Protein AF-A8XT97-F1 (afdb_monomer_lite)

Secondary structure (DSSP, 8-state):
-HHHHHHHHHHHHHHHHHHHH-HHHHHHHHHHHHHHHHHHHHHHHHHHHHHHHTS-EEEEEETTTTEEEEEE---HHHHHHHHHHHHHHHHHHHHHHHHHHHHHHHHHHHHHHHHHHHHHHHHHHHHHHHHHHHHHHHHHHHTT-

Radius of gyration: 32.97 Å; chains: 1; bounding box: 85×20×98 Å

pLDDT: mean 74.76, std 12.68, range [39.91, 92.0]

Structure (mmCIF, N/CA/C/O backbone):
data_AF-A8XT97-F1
#
_entry.id   AF-A8XT97-F1
#
loop_
_atom_site.group_PDB
_atom_site.id
_atom_site.type_symbol
_atom_site.label_atom_id
_atom_site.label_alt_id
_atom_site.label_comp_id
_atom_site.label_asym_id
_atom_site.label_entity_id
_atom_site.label_seq_id
_atom_site.pdbx_PDB_ins_code
_atom_site.Cartn_x
_atom_site.Cartn_y
_atom_site.Cartn_z
_atom_site.occupancy
_atom_site.B_iso_or_equiv
_atom_site.auth_seq_id
_atom_site.auth_comp_id
_atom_site.auth_asym_id
_atom_site.auth_atom_id
_atom_site.pdbx_PDB_model_num
ATOM 1 N N . MET A 1 1 ? 2.313 7.071 -12.407 1.00 74.31 1 MET A N 1
ATOM 2 C CA . MET A 1 1 ? 0.997 7.481 -11.859 1.00 74.31 1 MET A CA 1
ATOM 3 C C . MET A 1 1 ? 0.273 6.348 -11.140 1.00 74.31 1 MET A C 1
ATOM 5 O O . MET A 1 1 ? -0.048 6.524 -9.973 1.00 74.31 1 MET A O 1
ATOM 9 N N . ALA A 1 2 ? 0.087 5.182 -11.770 1.00 82.00 2 ALA A N 1
ATOM 10 C CA . ALA A 1 2 ? -0.661 4.063 -11.184 1.00 82.00 2 ALA A CA 1
ATOM 11 C C . ALA A 1 2 ? -0.181 3.629 -9.778 1.00 82.00 2 ALA A C 1
ATOM 13 O O . ALA A 1 2 ? -1.000 3.540 -8.871 1.00 82.00 2 ALA A O 1
ATOM 14 N N . PHE A 1 3 ? 1.129 3.446 -9.552 1.00 83.75 3 PHE A N 1
ATOM 15 C CA . PHE A 1 3 ? 1.664 3.034 -8.239 1.00 83.75 3 PHE A CA 1
ATOM 16 C C . PHE A 1 3 ? 1.212 3.933 -7.078 1.00 83.75 3 PHE A C 1
ATOM 18 O O . PHE A 1 3 ? 0.675 3.451 -6.083 1.00 83.75 3 PHE A O 1
ATOM 25 N N . MET A 1 4 ? 1.380 5.249 -7.233 1.00 87.75 4 MET A N 1
ATOM 26 C CA . MET A 1 4 ? 0.974 6.222 -6.219 1.00 87.75 4 MET A CA 1
ATOM 27 C C . MET A 1 4 ? -0.542 6.235 -6.035 1.00 87.75 4 MET A C 1
ATOM 29 O O . MET A 1 4 ? -1.018 6.287 -4.909 1.00 87.75 4 MET A O 1
ATOM 33 N N . GLN A 1 5 ? -1.306 6.146 -7.124 1.00 87.25 5 GLN A N 1
ATOM 34 C CA . GLN A 1 5 ? -2.764 6.188 -7.068 1.00 87.25 5 GLN A CA 1
ATOM 35 C C . GLN A 1 5 ? -3.343 4.982 -6.315 1.00 87.25 5 GLN A C 1
ATOM 37 O O . GLN A 1 5 ? -4.024 5.163 -5.309 1.00 87.25 5 GLN A O 1
ATOM 42 N N . TYR A 1 6 ? -3.020 3.757 -6.738 1.00 88.44 6 TYR A N 1
ATOM 43 C CA . TYR A 1 6 ? -3.523 2.540 -6.087 1.00 88.44 6 TYR A CA 1
ATOM 44 C C . TYR A 1 6 ? -2.986 2.377 -4.657 1.00 88.44 6 TYR A C 1
ATOM 46 O O . TYR A 1 6 ? -3.721 1.966 -3.752 1.00 88.44 6 TYR A O 1
ATOM 54 N N . GLY A 1 7 ? -1.727 2.761 -4.422 1.00 87.44 7 GLY A N 1
ATOM 55 C CA . GLY A 1 7 ? -1.123 2.746 -3.092 1.00 87.44 7 GLY A CA 1
ATOM 56 C C . GLY A 1 7 ? -1.812 3.704 -2.119 1.00 87.44 7 GLY A C 1
ATOM 57 O O . GLY A 1 7 ? -2.237 3.288 -1.040 1.00 87.44 7 GLY A O 1
ATOM 58 N N . MET A 1 8 ? -1.990 4.969 -2.509 1.00 88.88 8 MET A N 1
ATOM 59 C CA . MET A 1 8 ? -2.614 5.983 -1.651 1.00 88.88 8 MET A CA 1
ATOM 60 C C . MET A 1 8 ? -4.072 5.655 -1.344 1.00 88.88 8 MET A C 1
ATOM 62 O O . MET A 1 8 ? -4.488 5.756 -0.190 1.00 88.88 8 MET A O 1
ATOM 66 N N . THR A 1 9 ? -4.844 5.206 -2.338 1.00 89.12 9 THR A N 1
ATOM 67 C CA . THR A 1 9 ? -6.233 4.782 -2.113 1.00 89.12 9 THR A CA 1
ATOM 68 C C . THR A 1 9 ? -6.308 3.659 -1.079 1.00 89.12 9 THR A C 1
ATOM 70 O O . THR A 1 9 ? -7.127 3.724 -0.162 1.00 89.12 9 THR A O 1
ATOM 73 N N . THR A 1 10 ? -5.406 2.677 -1.150 1.00 88.38 10 THR A N 1
ATOM 74 C CA . THR A 1 10 ? -5.359 1.569 -0.185 1.00 88.38 10 THR A CA 1
ATOM 75 C C . THR A 1 10 ? -5.050 2.065 1.226 1.00 88.38 10 THR A C 1
ATOM 77 O O . THR A 1 10 ? -5.787 1.740 2.160 1.00 88.38 10 THR A O 1
ATOM 80 N N . ILE A 1 11 ? -4.033 2.919 1.379 1.00 89.19 11 ILE A N 1
ATOM 81 C CA . ILE A 1 11 ? -3.666 3.535 2.665 1.00 89.19 11 ILE A CA 1
ATOM 82 C C . ILE A 1 11 ? -4.852 4.291 3.273 1.00 89.19 11 ILE A C 1
ATOM 84 O O . ILE A 1 11 ? -5.162 4.102 4.447 1.00 89.19 11 ILE A O 1
ATOM 88 N N . ILE A 1 12 ? -5.556 5.104 2.480 1.00 88.94 12 ILE A N 1
ATOM 89 C CA . ILE A 1 12 ? -6.717 5.875 2.950 1.00 88.94 12 ILE A CA 1
ATOM 90 C C . ILE A 1 12 ? -7.833 4.939 3.432 1.00 88.94 12 ILE A C 1
ATOM 92 O O . ILE A 1 12 ? -8.405 5.159 4.503 1.00 88.94 12 ILE A O 1
ATOM 96 N N . THR A 1 13 ? -8.128 3.872 2.681 1.00 88.12 13 THR A N 1
ATOM 97 C CA . THR A 1 13 ? -9.161 2.899 3.081 1.00 88.12 13 THR A CA 1
ATOM 98 C C . THR A 1 13 ? -8.790 2.138 4.355 1.00 88.12 13 THR A C 1
ATOM 100 O O . THR A 1 13 ? -9.645 1.938 5.218 1.00 88.12 13 THR A O 1
ATOM 103 N N . LEU A 1 14 ? -7.511 1.796 4.534 1.00 85.94 14 LEU A N 1
ATOM 104 C CA . LEU A 1 14 ? -7.005 1.147 5.746 1.00 85.94 14 LEU A CA 1
ATOM 105 C C . LEU A 1 14 ? -7.015 2.079 6.958 1.00 85.94 14 LEU A C 1
ATOM 107 O O . LEU A 1 14 ? -7.409 1.655 8.046 1.00 85.94 14 LEU A O 1
ATOM 111 N N . ASN A 1 15 ? -6.637 3.344 6.780 1.00 87.12 15 ASN A N 1
ATOM 112 C CA . ASN A 1 15 ? -6.711 4.351 7.835 1.00 87.12 15 ASN A CA 1
ATOM 113 C C . ASN A 1 15 ? -8.156 4.497 8.337 1.00 87.12 15 ASN A C 1
ATOM 115 O O . ASN A 1 15 ? -8.424 4.404 9.532 1.00 87.12 15 ASN A O 1
ATOM 119 N N . ARG A 1 16 ? -9.125 4.606 7.419 1.00 81.62 16 ARG A N 1
ATOM 120 C CA . ARG A 1 16 ? -10.546 4.693 7.785 1.00 81.62 16 ARG A CA 1
ATOM 121 C C . ARG A 1 16 ? -11.036 3.455 8.542 1.00 81.62 16 ARG A C 1
ATOM 123 O O . ARG A 1 16 ? -11.763 3.604 9.521 1.00 81.62 16 ARG A O 1
ATOM 130 N N . LEU A 1 17 ? -10.643 2.253 8.116 1.00 82.44 17 LEU A N 1
ATOM 131 C CA . LEU A 1 17 ? -11.020 1.011 8.797 1.00 82.44 17 LEU A CA 1
ATOM 132 C C . LEU A 1 17 ? -10.449 0.938 10.216 1.00 82.44 17 LEU A C 1
ATOM 134 O O . LEU A 1 17 ? -11.162 0.637 11.166 1.00 82.44 17 LEU A O 1
ATOM 138 N N . THR A 1 18 ? -9.148 1.163 10.357 1.00 80.31 18 THR A N 1
ATOM 139 C CA . THR A 1 18 ? -8.431 0.969 11.627 1.00 80.31 18 THR A CA 1
ATOM 140 C C . THR A 1 18 ? -8.882 1.967 12.692 1.00 80.31 18 THR A C 1
ATOM 142 O O . THR A 1 18 ? -9.105 1.574 13.837 1.00 80.31 18 THR A O 1
ATOM 145 N N . VAL A 1 19 ? -9.133 3.220 12.301 1.00 78.56 19 VAL A N 1
ATOM 146 C CA . VAL A 1 19 ? -9.747 4.243 13.164 1.00 78.56 19 VAL A CA 1
ATOM 147 C C . VAL A 1 19 ? -11.163 3.839 13.586 1.00 78.56 19 VAL A C 1
ATOM 149 O O . VAL A 1 19 ? -11.540 4.035 14.740 1.00 78.56 19 VAL A O 1
ATOM 152 N N . LEU A 1 20 ? -11.944 3.238 12.681 1.00 76.25 20 LEU A N 1
ATOM 153 C CA . LEU A 1 20 ? -13.292 2.759 12.989 1.00 76.25 20 LEU A CA 1
ATOM 154 C C . LEU A 1 20 ? -13.282 1.566 13.961 1.00 76.25 20 LEU A C 1
ATOM 156 O O . LEU A 1 20 ? -14.160 1.482 14.819 1.00 76.25 20 LEU A O 1
ATOM 160 N N . LEU A 1 21 ? -12.306 0.660 13.837 1.00 72.88 21 LEU A N 1
ATOM 161 C CA . LEU A 1 21 ? -12.175 -0.515 14.701 1.00 72.88 21 LEU A CA 1
ATOM 162 C C . LEU A 1 21 ? -11.717 -0.143 16.114 1.00 72.88 21 LEU A C 1
ATOM 164 O O . LEU A 1 21 ? -12.372 -0.535 17.074 1.00 72.88 21 LEU A O 1
ATOM 168 N N . ASN A 1 22 ? -10.614 0.602 16.247 1.00 72.19 22 ASN A N 1
ATOM 169 C CA . ASN A 1 22 ? -10.019 0.951 17.543 1.00 72.19 22 ASN A CA 1
ATOM 170 C C . ASN A 1 22 ? -9.350 2.333 17.505 1.00 72.19 22 ASN A C 1
ATOM 172 O O . ASN A 1 22 ? -8.126 2.457 17.416 1.00 72.19 22 ASN A O 1
ATOM 176 N N . PHE A 1 23 ? -10.175 3.373 17.632 1.00 70.44 23 PHE A N 1
ATOM 177 C CA . PHE A 1 23 ? -9.768 4.781 17.620 1.00 70.44 23 PHE A CA 1
ATOM 178 C C . PHE A 1 23 ? -8.569 5.079 18.542 1.00 70.44 23 PHE A C 1
ATOM 180 O O . PHE A 1 23 ? -7.558 5.612 18.093 1.00 70.44 23 PHE A O 1
ATOM 187 N N . THR A 1 24 ? -8.635 4.643 19.804 1.00 70.56 24 THR A N 1
ATOM 188 C CA . THR A 1 24 ? -7.673 5.005 20.861 1.00 70.56 24 THR A CA 1
ATOM 189 C C . THR A 1 24 ? -6.244 4.516 20.608 1.00 70.56 24 THR A C 1
ATOM 191 O O . THR A 1 24 ? -5.292 5.132 21.079 1.00 70.56 24 THR A O 1
ATOM 194 N N . PHE A 1 25 ? -6.071 3.409 19.880 1.00 71.12 25 PHE A N 1
ATOM 195 C CA . PHE A 1 25 ? -4.752 2.818 19.639 1.00 71.12 25 PHE A CA 1
ATOM 196 C C . PHE A 1 25 ? -4.189 3.185 18.264 1.00 71.12 25 PHE A C 1
ATOM 198 O O . PHE A 1 25 ? -2.997 3.456 18.129 1.00 71.12 25 PHE A O 1
ATOM 205 N N . PHE A 1 26 ? -5.036 3.213 17.233 1.00 77.75 26 PHE A N 1
ATOM 206 C CA . PHE A 1 26 ? -4.567 3.407 15.863 1.00 77.75 26 PHE A CA 1
ATOM 207 C C . PHE A 1 26 ? -4.265 4.870 15.521 1.00 77.75 26 PHE A C 1
ATOM 209 O O . PHE A 1 26 ? -3.372 5.117 14.713 1.00 77.75 26 PHE A O 1
ATOM 216 N N . GLU A 1 27 ? -4.924 5.843 16.149 1.00 77.75 27 GLU A N 1
ATOM 217 C CA . GLU A 1 27 ? -4.690 7.271 15.888 1.00 77.75 27 GLU A CA 1
ATOM 218 C C . GLU A 1 27 ? -3.218 7.721 16.067 1.00 77.75 27 GLU A C 1
ATOM 220 O O . GLU A 1 27 ? -2.648 8.281 15.120 1.00 77.75 27 GLU A O 1
ATOM 225 N N . PRO A 1 28 ? -2.537 7.452 17.203 1.00 80.75 28 PRO A N 1
ATOM 226 C CA . PRO A 1 28 ? -1.137 7.851 17.370 1.00 80.75 28 PRO A CA 1
ATOM 227 C C . PRO A 1 28 ? -0.189 7.114 16.412 1.00 80.75 28 PRO A C 1
ATOM 229 O O . PRO A 1 28 ? 0.818 7.681 15.978 1.00 80.75 28 PRO A O 1
ATOM 232 N N . ILE A 1 29 ? -0.517 5.872 16.040 1.00 84.00 29 ILE A N 1
ATOM 233 C CA . ILE A 1 29 ? 0.273 5.061 15.105 1.00 84.00 29 ILE A CA 1
ATOM 234 C C . ILE A 1 29 ? 0.208 5.669 13.705 1.00 84.00 29 ILE A C 1
ATOM 236 O O . ILE A 1 29 ? 1.250 5.932 13.104 1.00 84.00 29 ILE A O 1
ATOM 240 N N . TRP A 1 30 ? -0.989 5.963 13.195 1.00 83.88 30 TRP A N 1
ATOM 241 C CA . TRP A 1 30 ? -1.131 6.578 11.876 1.00 83.88 30 TRP A CA 1
ATOM 242 C C . TRP A 1 30 ? -0.449 7.937 11.813 1.00 83.88 30 TRP A C 1
ATOM 244 O O . TRP A 1 30 ? 0.259 8.214 10.846 1.00 83.88 30 TRP A O 1
ATOM 254 N N . LYS A 1 31 ? -0.554 8.759 12.859 1.00 81.69 31 LYS A N 1
ATOM 255 C CA . LYS A 1 31 ? 0.107 10.069 12.881 1.00 81.69 31 LYS A CA 1
ATOM 256 C C . LYS A 1 31 ? 1.635 9.966 12.793 1.00 81.69 31 LYS A C 1
ATOM 258 O O . LYS A 1 31 ? 2.258 10.797 12.139 1.00 81.69 31 LYS A O 1
ATOM 263 N N . LYS A 1 32 ? 2.239 8.948 13.415 1.00 87.19 32 LYS A N 1
ATOM 264 C CA . LYS A 1 32 ? 3.699 8.762 13.432 1.00 87.19 32 LYS A CA 1
ATOM 265 C C . LYS A 1 32 ? 4.233 8.022 12.200 1.00 87.19 32 LYS A C 1
ATOM 267 O O . LYS A 1 32 ? 5.308 8.361 11.715 1.00 87.19 32 LYS A O 1
ATOM 272 N N . TYR 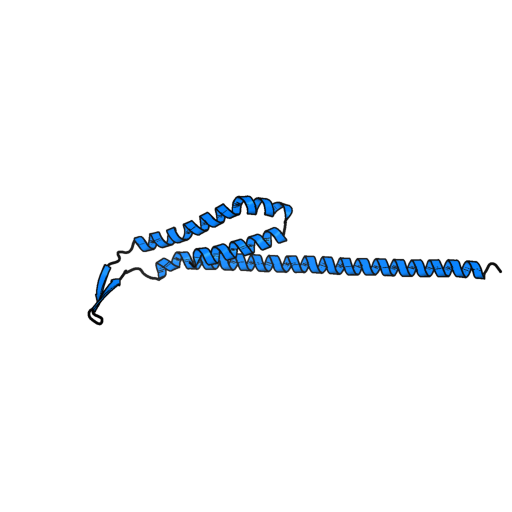A 1 33 ? 3.498 7.035 11.685 1.00 85.31 33 TYR A N 1
ATOM 273 C CA . TYR A 1 33 ? 3.991 6.120 10.646 1.00 85.31 33 TYR A CA 1
ATOM 274 C C . TYR A 1 33 ? 3.439 6.380 9.235 1.00 85.31 33 TYR A C 1
ATOM 276 O O . TYR A 1 33 ? 3.990 5.835 8.280 1.00 85.31 33 TYR A O 1
ATOM 284 N N . SER A 1 34 ? 2.420 7.235 9.054 1.00 84.69 34 SER A N 1
ATOM 285 C CA . SER A 1 34 ? 1.849 7.510 7.716 1.00 84.69 34 SER A CA 1
ATOM 286 C C . SER A 1 34 ? 2.895 7.974 6.705 1.00 84.69 34 SER A C 1
ATOM 288 O O . SER A 1 34 ? 2.884 7.539 5.556 1.00 84.69 34 SER A O 1
ATOM 290 N N . TRP A 1 35 ? 3.829 8.826 7.130 1.00 86.94 35 TRP A N 1
ATOM 291 C CA . TRP A 1 35 ? 4.877 9.346 6.251 1.00 86.94 35 TRP A CA 1
ATOM 292 C C . TRP A 1 35 ? 5.802 8.241 5.723 1.00 86.94 35 TRP A C 1
ATOM 294 O O . TRP A 1 35 ? 6.175 8.253 4.552 1.00 86.94 35 TRP A O 1
ATOM 304 N N . LEU A 1 36 ? 6.097 7.234 6.549 1.00 89.81 36 LEU A N 1
ATOM 305 C CA . LEU A 1 36 ? 6.950 6.108 6.169 1.00 89.81 36 LEU A CA 1
ATOM 306 C C . LEU A 1 36 ? 6.305 5.272 5.051 1.00 89.81 36 LEU A C 1
ATOM 308 O O . LEU A 1 36 ? 6.981 4.894 4.096 1.00 89.81 36 LEU A O 1
ATOM 312 N N . LEU A 1 37 ? 4.986 5.058 5.115 1.00 88.12 37 LEU A N 1
ATOM 313 C CA . LEU A 1 37 ? 4.240 4.369 4.055 1.00 88.12 37 LEU A CA 1
ATOM 314 C C . LEU A 1 37 ? 4.234 5.161 2.739 1.00 88.12 37 LEU A C 1
ATOM 316 O O . LEU A 1 37 ? 4.356 4.573 1.667 1.00 88.12 37 LEU A O 1
ATOM 320 N N . VAL A 1 38 ? 4.132 6.491 2.808 1.00 88.88 38 VAL A N 1
ATOM 321 C CA . VAL A 1 38 ? 4.177 7.352 1.614 1.00 88.88 38 VAL A CA 1
ATOM 322 C C . VAL A 1 38 ? 5.559 7.318 0.963 1.00 88.88 38 VAL A C 1
ATOM 324 O O . VAL A 1 38 ? 5.649 7.177 -0.254 1.00 88.88 38 VAL A O 1
ATOM 327 N N . ILE A 1 39 ? 6.637 7.382 1.749 1.00 90.94 39 ILE A N 1
ATOM 328 C CA . ILE A 1 39 ? 8.001 7.240 1.218 1.00 90.94 39 ILE A CA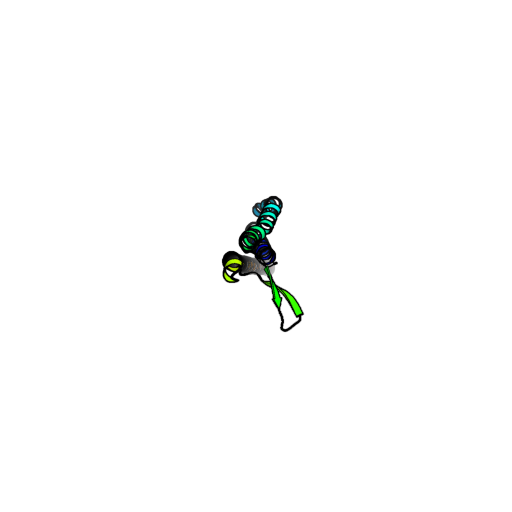 1
ATOM 329 C C . ILE A 1 39 ? 8.168 5.901 0.508 1.00 90.94 39 ILE A C 1
ATOM 331 O O . ILE A 1 39 ? 8.685 5.857 -0.606 1.00 90.94 39 ILE A O 1
ATOM 335 N N . PHE A 1 40 ? 7.700 4.815 1.123 1.00 89.12 40 PHE A N 1
ATOM 336 C CA . PHE A 1 40 ? 7.761 3.492 0.512 1.00 89.12 40 PHE A CA 1
ATOM 337 C C . PHE A 1 40 ? 7.064 3.462 -0.861 1.00 89.12 40 PHE A C 1
ATOM 339 O O . PHE A 1 40 ? 7.619 2.927 -1.822 1.00 89.12 40 PHE A O 1
ATOM 346 N N . LEU A 1 41 ? 5.899 4.108 -0.993 1.00 89.56 41 LEU A N 1
ATOM 347 C CA . LEU A 1 41 ? 5.195 4.211 -2.275 1.00 89.56 41 LEU A CA 1
ATOM 348 C C . LEU A 1 41 ? 5.961 5.012 -3.334 1.00 89.56 41 LEU A C 1
ATOM 350 O O . LEU A 1 41 ? 5.896 4.676 -4.516 1.00 89.56 41 LEU A O 1
ATOM 354 N N . ILE A 1 42 ? 6.707 6.039 -2.924 1.00 88.50 42 ILE A N 1
ATOM 355 C CA . ILE A 1 42 ? 7.544 6.842 -3.825 1.00 88.50 42 ILE A CA 1
ATOM 356 C C . ILE A 1 42 ? 8.728 6.023 -4.359 1.00 88.50 42 ILE A C 1
ATOM 358 O O . ILE A 1 42 ? 9.151 6.243 -5.491 1.00 88.50 42 ILE A O 1
ATOM 362 N N . PHE A 1 43 ? 9.234 5.046 -3.601 1.00 88.38 43 PHE A N 1
ATOM 363 C CA . PHE A 1 43 ? 10.331 4.179 -4.047 1.00 88.38 43 PHE A CA 1
ATOM 364 C C . PHE A 1 43 ? 9.908 3.102 -5.061 1.00 88.38 43 PHE A C 1
ATOM 366 O O . PHE A 1 43 ? 10.712 2.719 -5.910 1.00 88.38 43 PHE A O 1
ATOM 373 N N . LEU A 1 44 ? 8.655 2.640 -5.035 1.00 85.81 44 LEU A N 1
ATOM 374 C CA . LEU A 1 44 ? 8.134 1.624 -5.967 1.00 85.81 44 LEU A CA 1
ATOM 375 C C . LEU A 1 44 ? 8.347 1.921 -7.465 1.00 85.81 44 LEU A C 1
ATOM 377 O O . LEU A 1 44 ? 8.817 1.028 -8.172 1.00 85.81 44 LEU A O 1
ATOM 381 N N . PRO A 1 45 ? 8.050 3.124 -7.999 1.00 85.12 45 PRO A N 1
ATOM 382 C CA . PRO A 1 45 ? 8.271 3.409 -9.415 1.00 85.12 45 PRO A CA 1
ATOM 383 C C . PRO A 1 45 ? 9.744 3.300 -9.826 1.00 85.12 45 PRO A C 1
ATOM 385 O O . PRO A 1 45 ? 10.011 2.920 -10.960 1.00 85.12 45 PRO A O 1
ATOM 388 N N . PHE A 1 46 ? 10.702 3.536 -8.921 1.00 85.94 46 PHE A N 1
ATOM 389 C CA . PHE A 1 46 ? 12.126 3.385 -9.241 1.00 85.94 46 PHE A CA 1
ATOM 390 C C . PHE A 1 46 ? 12.513 1.933 -9.540 1.00 85.94 46 PHE A C 1
ATOM 392 O O . PHE A 1 46 ? 13.399 1.704 -10.360 1.00 85.94 46 PHE A O 1
ATOM 399 N N . LEU A 1 47 ? 11.843 0.948 -8.929 1.00 82.50 47 LEU A N 1
ATOM 400 C CA . LEU A 1 47 ? 12.045 -0.470 -9.257 1.00 82.50 47 LEU A CA 1
ATOM 401 C C . LEU A 1 47 ? 11.622 -0.764 -10.700 1.00 82.50 47 LEU A C 1
ATOM 403 O O . LEU A 1 47 ? 12.346 -1.442 -11.424 1.00 82.50 47 LEU A O 1
ATOM 407 N N . SER A 1 48 ? 10.494 -0.198 -11.135 1.00 81.25 48 SER A N 1
ATOM 408 C CA . SER A 1 48 ? 10.026 -0.316 -12.519 1.00 81.25 48 SER A CA 1
ATOM 409 C C . SER A 1 48 ? 10.946 0.426 -13.496 1.00 81.25 48 SER A C 1
ATOM 411 O O . SER A 1 48 ? 11.282 -0.112 -14.549 1.00 81.25 48 SER A O 1
ATOM 413 N N . THR A 1 49 ? 11.435 1.614 -13.128 1.00 82.00 49 THR A N 1
ATOM 414 C CA . THR A 1 49 ? 12.367 2.387 -13.962 1.00 82.00 49 THR A CA 1
ATOM 415 C C . THR A 1 49 ? 13.710 1.680 -14.148 1.00 82.00 49 THR A C 1
ATOM 417 O O . THR A 1 49 ? 14.283 1.761 -15.227 1.00 82.00 49 THR A O 1
ATOM 420 N N . LYS A 1 50 ? 14.217 0.942 -13.151 1.00 81.56 50 LYS A N 1
ATOM 421 C CA . LYS A 1 50 ? 15.461 0.164 -13.308 1.00 81.56 50 LYS A CA 1
ATOM 422 C C . LYS A 1 50 ? 15.374 -0.871 -14.429 1.00 81.56 50 LYS A C 1
ATOM 424 O O . LYS A 1 50 ? 16.326 -1.008 -15.185 1.00 81.56 50 LYS A O 1
ATOM 429 N N . VAL A 1 51 ? 14.240 -1.562 -14.552 1.00 76.50 51 VAL A N 1
ATOM 430 C CA . VAL A 1 51 ? 14.002 -2.511 -15.653 1.00 76.50 51 VAL A CA 1
ATOM 431 C C . VAL A 1 51 ? 14.002 -1.772 -16.989 1.00 76.50 51 VAL A C 1
ATOM 433 O O . VAL A 1 51 ? 14.622 -2.226 -17.943 1.00 76.50 51 VAL A O 1
ATOM 436 N N . ALA A 1 52 ? 13.387 -0.588 -17.030 1.00 75.75 52 ALA A N 1
ATOM 437 C CA . ALA A 1 52 ? 13.338 0.232 -18.232 1.00 75.75 52 ALA A CA 1
ATOM 438 C C . ALA A 1 52 ? 14.721 0.741 -18.691 1.00 75.75 52 ALA A C 1
ATOM 440 O O . ALA A 1 52 ? 14.954 0.897 -19.885 1.00 75.75 52 ALA A O 1
ATOM 441 N N . LEU A 1 53 ? 15.654 0.966 -17.763 1.00 77.38 53 LEU A N 1
ATOM 442 C CA . LEU A 1 53 ? 17.010 1.434 -18.074 1.00 77.38 53 LEU A CA 1
ATOM 443 C C . LEU A 1 53 ? 17.926 0.351 -18.663 1.00 77.38 53 LEU A C 1
ATOM 445 O O . LEU A 1 53 ? 18.951 0.693 -19.240 1.00 77.38 53 LEU A O 1
ATOM 449 N N . ASN A 1 54 ? 17.573 -0.932 -18.542 1.00 78.88 54 ASN A N 1
ATOM 450 C CA . ASN A 1 54 ? 18.358 -2.028 -19.121 1.00 78.88 54 ASN A CA 1
ATOM 451 C C . ASN A 1 54 ? 18.169 -2.178 -20.641 1.00 78.88 54 ASN A C 1
ATOM 453 O O . ASN A 1 54 ? 18.869 -2.974 -21.262 1.00 78.88 54 ASN A O 1
ATOM 457 N N . TYR A 1 55 ? 17.228 -1.443 -21.240 1.00 75.06 55 TYR A N 1
ATOM 458 C CA . TYR A 1 55 ? 16.943 -1.507 -22.670 1.00 75.06 55 TYR A CA 1
ATOM 459 C C . TYR A 1 55 ? 17.474 -0.272 -23.390 1.00 75.06 55 TYR A C 1
ATOM 461 O O . TYR A 1 55 ? 17.032 0.848 -23.129 1.00 75.06 55 TYR A O 1
ATOM 469 N N . ASP A 1 56 ? 18.358 -0.486 -24.363 1.00 67.69 56 ASP A N 1
ATOM 470 C CA . ASP A 1 56 ? 18.866 0.588 -25.213 1.00 67.69 56 ASP A CA 1
ATOM 471 C C . ASP A 1 56 ? 17.738 1.203 -26.055 1.00 67.69 56 ASP A C 1
ATOM 473 O O . ASP A 1 56 ? 17.069 0.531 -26.848 1.00 67.69 56 ASP A O 1
ATOM 477 N N . SER A 1 57 ? 17.540 2.511 -25.906 1.00 71.56 57 SER A N 1
ATOM 478 C CA . SER A 1 57 ? 16.673 3.302 -26.776 1.00 71.56 57 SER A CA 1
ATOM 479 C C . SER A 1 57 ? 17.469 3.811 -27.978 1.00 71.56 57 SER A C 1
ATOM 481 O O . SER A 1 57 ? 18.460 4.521 -27.804 1.00 71.56 57 SER A O 1
ATOM 483 N N . LYS A 1 58 ? 17.036 3.481 -29.198 1.00 73.06 58 LYS A N 1
ATOM 484 C CA . LYS A 1 58 ? 17.672 3.918 -30.448 1.00 73.06 58 LYS A CA 1
ATOM 485 C C . LYS A 1 58 ? 16.756 4.871 -31.208 1.00 73.06 58 LYS A C 1
ATOM 487 O O . LYS A 1 58 ? 15.560 4.626 -31.334 1.00 73.06 58 LYS A O 1
ATOM 492 N N . PHE A 1 59 ? 17.318 5.937 -31.770 1.00 72.50 59 PHE A N 1
ATOM 493 C CA . PHE A 1 59 ? 16.597 6.767 -32.733 1.00 72.50 59 PHE A CA 1
ATOM 494 C C . PHE A 1 59 ? 16.561 6.045 -34.080 1.00 72.50 59 PHE A C 1
ATOM 496 O O . PHE A 1 59 ? 17.596 5.863 -34.717 1.00 72.50 59 PHE A O 1
ATOM 503 N N . SER A 1 60 ? 15.375 5.606 -34.497 1.00 72.44 60 SER A N 1
ATOM 504 C CA . SER A 1 60 ? 15.150 5.062 -35.837 1.00 72.44 60 SER A CA 1
ATOM 505 C C . SER A 1 60 ? 14.524 6.135 -36.714 1.00 72.44 60 SER A C 1
ATOM 507 O O . SER A 1 60 ? 13.542 6.770 -36.330 1.00 72.44 60 SER A O 1
ATOM 509 N N . TYR A 1 61 ? 15.109 6.356 -37.887 1.00 75.06 61 TYR A N 1
ATOM 510 C CA . TYR A 1 61 ? 14.557 7.261 -38.887 1.00 75.06 61 TYR A CA 1
ATOM 511 C C . TYR A 1 61 ? 13.409 6.569 -39.624 1.00 75.06 61 TYR A C 1
ATOM 513 O O . TYR A 1 61 ? 13.575 5.464 -40.146 1.00 75.06 61 TYR A O 1
ATOM 521 N N . GLN A 1 62 ? 12.240 7.205 -39.645 1.00 75.69 62 GLN A N 1
ATOM 522 C CA . GLN A 1 62 ? 11.045 6.656 -40.266 1.00 75.69 62 GLN A CA 1
ATOM 523 C C . GLN A 1 62 ? 10.731 7.405 -41.563 1.00 75.69 62 GLN A C 1
ATOM 525 O O . GLN A 1 62 ? 10.192 8.508 -41.562 1.00 75.69 62 GLN A O 1
ATOM 530 N N . ASN A 1 63 ? 11.060 6.753 -42.679 1.00 72.06 63 ASN A N 1
ATOM 531 C CA . ASN A 1 63 ? 11.017 7.320 -44.031 1.00 72.06 63 ASN A CA 1
ATOM 532 C C . ASN A 1 63 ? 9.592 7.688 -44.510 1.00 72.06 63 ASN A C 1
ATOM 534 O O . ASN A 1 63 ? 9.418 8.524 -45.383 1.00 72.06 63 ASN A O 1
ATOM 538 N N . SER A 1 64 ? 8.544 7.089 -43.932 1.00 76.38 64 SER A N 1
ATOM 539 C CA . SER A 1 64 ? 7.147 7.344 -44.331 1.00 76.38 64 SER A CA 1
ATOM 540 C C . SER A 1 64 ? 6.624 8.730 -43.953 1.00 76.38 64 SER A C 1
ATOM 542 O O . SER A 1 64 ? 5.617 9.181 -44.489 1.00 76.38 64 SER A O 1
ATOM 544 N N . THR A 1 65 ? 7.248 9.364 -42.971 1.00 77.25 65 THR A N 1
ATOM 545 C CA . THR A 1 65 ? 6.712 10.539 -42.272 1.00 77.25 65 THR A CA 1
ATOM 546 C C . THR A 1 65 ? 7.812 11.523 -41.869 1.00 77.25 65 THR A C 1
ATOM 548 O O . THR A 1 65 ? 7.543 12.484 -41.153 1.00 77.25 65 THR A O 1
ATOM 551 N N . ASP A 1 66 ? 9.038 11.272 -42.338 1.00 75.81 66 ASP A N 1
ATOM 552 C CA . ASP A 1 66 ? 10.204 12.149 -42.235 1.00 75.81 66 ASP A CA 1
ATOM 553 C C . ASP A 1 66 ? 10.532 12.606 -40.800 1.00 75.81 66 ASP A C 1
ATOM 555 O O . ASP A 1 66 ? 10.890 13.754 -40.535 1.00 75.81 66 ASP A O 1
ATOM 559 N N . TYR A 1 67 ? 10.396 11.689 -39.836 1.00 80.06 67 TYR A N 1
ATOM 560 C CA . TYR A 1 67 ? 10.718 11.943 -38.432 1.00 80.06 67 TYR A CA 1
ATOM 561 C C . TYR A 1 67 ? 11.635 10.875 -37.833 1.00 80.06 67 TYR A C 1
ATOM 563 O O . TYR A 1 67 ? 11.642 9.708 -38.234 1.00 80.06 67 TYR A O 1
ATOM 571 N N . PHE A 1 68 ? 12.391 11.275 -36.812 1.00 74.19 68 PHE A N 1
ATOM 572 C CA . PHE A 1 68 ? 13.144 10.365 -35.956 1.00 74.19 68 PHE A CA 1
ATOM 573 C C . PHE A 1 68 ? 12.250 9.899 -34.811 1.00 74.19 68 PHE A C 1
ATOM 575 O O . PHE A 1 68 ? 11.765 10.714 -34.027 1.00 74.19 68 PHE A O 1
ATOM 582 N N . LEU A 1 69 ? 12.039 8.589 -34.701 1.00 74.88 69 LEU A N 1
ATOM 583 C CA . LEU A 1 69 ? 11.262 7.992 -33.623 1.00 74.88 69 LEU A CA 1
ATOM 584 C C . LEU A 1 69 ? 12.210 7.307 -32.640 1.00 74.88 69 LEU A C 1
ATOM 586 O O . LEU A 1 69 ? 13.075 6.517 -33.027 1.00 74.88 69 LEU A O 1
ATOM 590 N N . LEU A 1 70 ? 12.061 7.621 -31.355 1.00 71.06 70 LEU A N 1
ATOM 591 C CA . LEU A 1 70 ? 12.785 6.932 -30.295 1.00 71.06 70 LEU A CA 1
ATOM 592 C C . LEU A 1 70 ? 12.166 5.539 -30.133 1.00 71.06 70 LEU A C 1
ATOM 594 O O . LEU A 1 70 ? 11.103 5.391 -29.534 1.00 71.06 70 LEU A O 1
ATOM 598 N N . THR A 1 71 ? 12.804 4.524 -30.713 1.00 67.88 71 THR A N 1
ATOM 599 C CA . THR A 1 71 ? 12.367 3.134 -30.609 1.00 67.88 71 THR A CA 1
ATOM 600 C C . THR A 1 71 ? 13.164 2.451 -29.504 1.00 67.88 71 THR A C 1
ATOM 602 O O . THR A 1 71 ? 14.395 2.487 -29.477 1.00 67.88 71 THR A O 1
ATOM 605 N N . SER A 1 72 ? 12.466 1.849 -28.551 1.00 69.62 72 SER A N 1
ATOM 606 C CA . SER A 1 72 ? 13.072 0.986 -27.542 1.00 69.62 72 SER A CA 1
ATOM 607 C C . SER A 1 72 ? 12.560 -0.423 -27.789 1.00 69.62 72 SER A C 1
ATOM 609 O O . SER A 1 72 ? 11.355 -0.620 -27.935 1.00 69.62 72 SER A O 1
ATOM 611 N N . GLY A 1 73 ? 13.463 -1.405 -27.826 1.00 68.50 73 GLY A N 1
ATOM 612 C CA . GLY A 1 73 ? 13.108 -2.825 -27.955 1.00 68.50 73 GLY A CA 1
ATOM 613 C C . GLY A 1 73 ? 12.464 -3.414 -26.696 1.00 68.50 73 GLY A C 1
ATOM 614 O O . GLY A 1 73 ? 12.405 -4.631 -26.557 1.00 68.50 73 GLY A O 1
ATOM 615 N N . MET A 1 74 ? 12.037 -2.568 -25.758 1.00 70.25 74 MET A N 1
ATOM 616 C CA . MET A 1 74 ? 11.532 -2.982 -24.462 1.00 70.25 74 MET A CA 1
ATOM 617 C C . MET A 1 74 ? 10.177 -3.688 -24.598 1.00 70.25 74 MET A C 1
ATOM 619 O O . MET A 1 74 ? 9.200 -3.074 -25.043 1.00 70.25 74 MET A O 1
ATOM 623 N N . PRO A 1 75 ? 10.073 -4.960 -24.179 1.00 77.12 75 PRO A N 1
ATOM 624 C CA . PRO A 1 75 ? 8.805 -5.660 -24.149 1.00 77.12 75 PRO A CA 1
ATOM 625 C C . PRO A 1 75 ? 7.899 -5.052 -23.074 1.00 77.12 75 PRO A C 1
ATOM 627 O O . PRO A 1 75 ? 8.238 -4.970 -21.894 1.00 77.12 75 PRO A O 1
ATOM 630 N N . VAL A 1 76 ? 6.688 -4.678 -23.485 1.00 75.75 76 VAL A N 1
ATOM 631 C CA . VAL A 1 76 ? 5.655 -4.072 -22.628 1.00 75.75 76 VAL A CA 1
ATOM 632 C C . VAL A 1 76 ? 5.335 -4.938 -21.397 1.00 75.75 76 VAL A C 1
ATOM 634 O O . VAL A 1 76 ? 5.057 -4.422 -20.313 1.00 75.75 76 VAL A O 1
ATOM 637 N N . TRP A 1 77 ? 5.437 -6.262 -21.537 1.00 75.94 77 TRP A N 1
ATOM 638 C CA . TRP A 1 77 ? 5.212 -7.228 -20.462 1.00 75.94 77 TRP A CA 1
ATOM 639 C C . TRP A 1 77 ? 6.151 -7.060 -19.266 1.00 75.94 77 TRP A C 1
ATOM 641 O O . TRP A 1 77 ? 5.717 -7.240 -18.127 1.00 75.94 77 TRP A O 1
ATOM 651 N N . GLU A 1 78 ? 7.406 -6.671 -19.486 1.00 77.19 78 GLU A N 1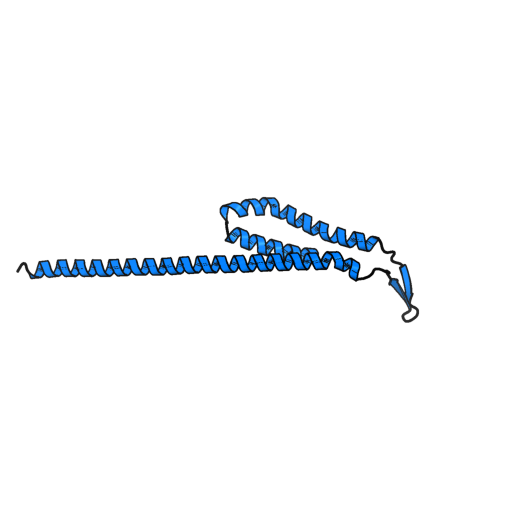
ATOM 652 C CA . GLU A 1 78 ? 8.367 -6.537 -18.390 1.00 77.19 78 GLU A CA 1
ATOM 653 C C . GLU A 1 78 ? 8.095 -5.313 -17.522 1.00 77.19 78 GLU A C 1
ATOM 655 O O . GLU A 1 78 ? 8.200 -5.396 -16.298 1.00 77.19 78 GLU A O 1
ATOM 660 N N . ILE A 1 79 ? 7.632 -4.212 -18.118 1.00 77.94 79 ILE A N 1
ATOM 661 C CA . ILE A 1 79 ? 7.202 -3.021 -17.371 1.00 77.94 79 ILE A CA 1
ATOM 662 C C . ILE A 1 79 ? 6.014 -3.368 -16.461 1.00 77.94 79 ILE A C 1
ATOM 664 O O . ILE A 1 79 ? 5.957 -2.957 -15.298 1.00 77.94 79 ILE A O 1
ATOM 668 N N . TYR A 1 80 ? 5.059 -4.144 -16.981 1.00 81.38 80 TYR A N 1
ATOM 669 C CA . TYR A 1 80 ? 3.843 -4.494 -16.251 1.00 81.38 80 TYR A CA 1
ATOM 670 C C . TYR A 1 80 ? 4.016 -5.631 -15.244 1.00 81.38 80 TYR A C 1
ATOM 672 O O . TYR A 1 80 ? 3.185 -5.754 -14.341 1.00 81.38 80 TYR A O 1
ATOM 680 N N . SER A 1 81 ? 5.098 -6.405 -15.338 1.00 83.50 81 SER A N 1
ATOM 681 C CA . SER A 1 81 ? 5.386 -7.533 -14.443 1.00 83.50 81 SER A CA 1
ATOM 682 C C . SER A 1 81 ? 5.387 -7.150 -12.957 1.00 83.50 81 SER A C 1
ATOM 684 O O . SER A 1 81 ? 4.942 -7.933 -12.125 1.00 83.50 81 SER A O 1
ATOM 686 N N . ILE A 1 82 ? 5.815 -5.927 -12.623 1.00 84.00 82 ILE A N 1
ATOM 687 C CA . ILE A 1 82 ? 5.830 -5.389 -11.252 1.00 84.00 82 ILE A CA 1
ATOM 688 C C . ILE A 1 82 ? 4.527 -4.640 -10.932 1.00 84.00 82 ILE A C 1
ATOM 690 O O . ILE A 1 82 ? 4.022 -4.698 -9.809 1.00 84.00 82 ILE A O 1
ATOM 694 N N . LEU A 1 83 ? 3.961 -3.931 -11.913 1.00 85.81 83 LEU A N 1
ATOM 695 C CA . LEU A 1 83 ? 2.777 -3.095 -11.706 1.00 85.81 83 LEU A CA 1
ATOM 696 C C . LEU A 1 83 ? 1.511 -3.927 -11.455 1.00 85.81 83 LEU A C 1
ATOM 698 O O . LEU A 1 83 ? 0.741 -3.614 -10.549 1.00 85.81 83 LEU A O 1
ATOM 702 N N . ILE A 1 84 ? 1.292 -4.982 -12.242 1.00 87.19 84 ILE A N 1
ATOM 703 C CA . ILE A 1 84 ? 0.101 -5.839 -12.151 1.00 87.19 84 ILE A CA 1
ATOM 704 C C . ILE A 1 84 ? -0.042 -6.502 -10.773 1.00 87.19 84 ILE A C 1
ATOM 706 O O . ILE A 1 84 ? -1.094 -6.320 -10.154 1.00 87.19 84 ILE A O 1
ATOM 710 N N . PRO A 1 85 ? 0.962 -7.220 -10.233 1.00 88.50 85 PRO A N 1
ATOM 711 C CA . PRO A 1 85 ? 0.820 -7.839 -8.918 1.00 88.50 85 PRO A CA 1
ATOM 712 C C . PRO A 1 85 ? 0.617 -6.797 -7.812 1.00 88.50 85 PRO A C 1
ATOM 714 O O . PRO A 1 85 ? -0.194 -7.017 -6.914 1.00 88.50 85 PRO A O 1
ATOM 717 N N . PHE A 1 86 ? 1.263 -5.627 -7.902 1.00 88.12 86 PHE A N 1
ATOM 718 C CA . PHE A 1 86 ? 1.033 -4.528 -6.959 1.00 88.12 86 PHE A CA 1
ATOM 719 C C . PHE A 1 86 ? -0.426 -4.037 -6.976 1.00 88.12 86 PHE A C 1
ATOM 721 O O . PHE A 1 86 ? -1.035 -3.847 -5.918 1.00 88.12 86 PHE A O 1
ATOM 728 N N . MET A 1 87 ? -1.017 -3.868 -8.163 1.00 89.81 87 MET A N 1
ATOM 729 C CA . MET A 1 87 ? -2.428 -3.488 -8.299 1.00 89.81 87 MET A CA 1
ATOM 730 C C . MET A 1 87 ? -3.365 -4.549 -7.710 1.00 89.81 87 MET A C 1
ATOM 732 O O . MET A 1 87 ? -4.308 -4.209 -7.001 1.00 89.81 87 MET A O 1
ATOM 736 N N . ILE A 1 88 ? -3.094 -5.835 -7.937 1.00 91.69 88 ILE A N 1
ATOM 737 C CA . ILE A 1 88 ? -3.921 -6.922 -7.387 1.00 91.69 88 ILE A CA 1
ATOM 738 C C . ILE A 1 88 ? -3.890 -6.898 -5.854 1.00 91.69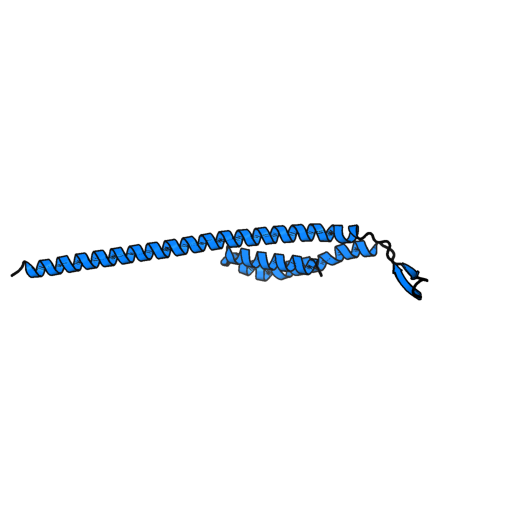 88 ILE A C 1
ATOM 740 O O . ILE A 1 88 ? -4.942 -6.901 -5.215 1.00 91.69 88 ILE A O 1
ATOM 744 N N . VAL A 1 89 ? -2.698 -6.814 -5.255 1.00 90.19 89 VAL A N 1
ATOM 745 C CA . VAL A 1 89 ? -2.535 -6.790 -3.791 1.00 90.19 89 VAL A CA 1
ATOM 746 C C . VAL A 1 89 ? -3.259 -5.595 -3.169 1.00 90.19 89 VAL A C 1
ATOM 748 O O . VAL A 1 89 ? -3.973 -5.747 -2.175 1.00 90.19 89 VAL A O 1
ATOM 751 N N . THR A 1 90 ? -3.113 -4.409 -3.761 1.00 89.25 90 THR A N 1
ATOM 752 C CA . THR A 1 90 ? -3.762 -3.183 -3.268 1.00 89.25 90 THR A CA 1
ATOM 753 C C . THR A 1 90 ? -5.287 -3.258 -3.362 1.00 89.25 90 THR A C 1
ATOM 755 O O . THR A 1 90 ? -5.976 -2.939 -2.392 1.00 89.25 90 THR A O 1
ATOM 758 N N . ILE A 1 91 ? -5.828 -3.774 -4.469 1.00 90.31 91 ILE A N 1
ATOM 759 C CA . ILE A 1 91 ? -7.276 -3.957 -4.653 1.00 90.31 91 ILE A CA 1
ATOM 760 C C . ILE A 1 91 ? -7.845 -4.947 -3.637 1.00 90.31 91 ILE A C 1
ATOM 762 O O . ILE A 1 91 ? -8.824 -4.627 -2.964 1.00 90.31 91 ILE A O 1
ATOM 766 N N . VAL A 1 92 ? -7.228 -6.122 -3.482 1.00 92.00 92 VAL A N 1
ATOM 767 C CA . VAL A 1 92 ? -7.689 -7.144 -2.526 1.00 92.00 92 VAL A CA 1
ATOM 768 C C . VAL A 1 92 ? -7.672 -6.591 -1.102 1.00 92.00 92 VAL A C 1
ATOM 770 O O . VAL A 1 92 ? -8.651 -6.732 -0.368 1.00 92.00 92 VAL A O 1
ATOM 773 N N . THR A 1 93 ? -6.596 -5.894 -0.732 1.00 87.94 93 THR A N 1
ATOM 774 C CA . THR A 1 93 ? -6.459 -5.274 0.593 1.00 87.94 93 THR A CA 1
ATOM 775 C C . THR A 1 93 ? -7.533 -4.213 0.830 1.00 87.94 93 THR A C 1
ATOM 777 O O . THR A 1 93 ? -8.164 -4.193 1.888 1.00 87.94 93 THR A O 1
ATOM 780 N N . SER A 1 94 ? -7.795 -3.350 -0.155 1.00 88.12 94 SER A N 1
ATOM 781 C CA . SER A 1 94 ? -8.831 -2.320 -0.043 1.00 88.12 94 SER A CA 1
ATOM 782 C C . SER A 1 94 ? -10.235 -2.927 0.045 1.00 88.12 94 SER A C 1
ATOM 784 O O . SER A 1 94 ? -11.060 -2.484 0.846 1.00 88.12 94 SER A O 1
ATOM 786 N N . LEU A 1 95 ? -10.507 -3.991 -0.714 1.00 87.44 95 LEU A N 1
ATOM 787 C CA . LEU A 1 95 ? -11.789 -4.691 -0.684 1.00 87.44 95 LEU A CA 1
ATOM 788 C C . LEU A 1 95 ? -12.036 -5.353 0.679 1.00 87.44 95 LEU A C 1
ATOM 790 O O . LEU A 1 95 ? -13.100 -5.168 1.271 1.00 87.44 95 LEU A O 1
ATOM 794 N N . ALA A 1 96 ? -11.029 -6.042 1.220 1.00 85.88 96 ALA A N 1
ATOM 795 C CA . ALA A 1 96 ? -11.074 -6.616 2.563 1.00 85.88 96 ALA A CA 1
ATOM 796 C C . ALA A 1 96 ? -11.297 -5.537 3.635 1.00 85.88 96 ALA A C 1
ATOM 798 O O . ALA A 1 96 ? -12.093 -5.725 4.563 1.00 85.88 96 ALA A O 1
ATOM 799 N N . ALA A 1 97 ? -10.648 -4.379 3.485 1.00 84.06 97 ALA A N 1
ATOM 800 C CA . ALA A 1 97 ? -10.797 -3.276 4.420 1.00 84.06 97 ALA A CA 1
ATOM 801 C C . ALA A 1 97 ? -12.203 -2.654 4.388 1.00 84.06 97 ALA A C 1
ATOM 803 O O . ALA A 1 97 ? -12.792 -2.335 5.427 1.00 84.06 97 ALA A O 1
ATOM 804 N N . ASN A 1 98 ? -12.780 -2.534 3.195 1.00 83.12 98 ASN A N 1
ATOM 805 C CA . ASN A 1 98 ? -14.134 -2.028 3.007 1.00 83.12 98 ASN A CA 1
ATOM 806 C C . ASN A 1 98 ? -15.194 -3.007 3.536 1.00 83.12 98 ASN A C 1
ATOM 808 O O . ASN A 1 98 ? -16.123 -2.582 4.226 1.00 83.12 98 ASN A O 1
ATOM 812 N N . LEU A 1 99 ? -15.034 -4.314 3.296 1.00 81.88 99 LEU A N 1
ATOM 813 C CA . LEU A 1 99 ? -15.915 -5.350 3.851 1.00 81.88 99 LEU A CA 1
ATOM 814 C C . LEU A 1 99 ? -15.888 -5.351 5.384 1.00 81.88 99 LEU A C 1
ATOM 816 O O . LEU A 1 99 ? -16.940 -5.327 6.024 1.00 81.88 99 LEU A O 1
ATOM 820 N N . SER A 1 100 ? -14.692 -5.299 5.973 1.00 78.81 100 SER A N 1
ATOM 821 C CA . SER A 1 100 ? -14.513 -5.239 7.429 1.00 78.81 100 SER A CA 1
ATOM 822 C C . SER A 1 100 ? -15.192 -4.006 8.032 1.00 78.81 100 SER A C 1
ATOM 824 O O . SER A 1 100 ? -15.880 -4.100 9.052 1.00 78.81 100 SER A O 1
ATOM 826 N N . SER A 1 101 ? -15.082 -2.856 7.358 1.00 77.50 101 SER A N 1
ATOM 827 C CA . SER A 1 101 ? -15.757 -1.622 7.772 1.00 77.50 101 SER A CA 1
ATOM 828 C C . SER A 1 101 ? -17.278 -1.791 7.760 1.00 77.50 101 SER A C 1
ATOM 830 O O . SER A 1 101 ? -17.959 -1.391 8.704 1.00 77.50 101 SER A O 1
ATOM 832 N N . PHE A 1 102 ? -17.826 -2.417 6.716 1.00 75.44 102 PHE A N 1
ATOM 833 C CA . PHE A 1 102 ? -19.266 -2.627 6.577 1.00 75.44 102 PHE A CA 1
ATOM 834 C C . PHE A 1 102 ? -19.837 -3.536 7.673 1.00 75.44 102 PHE A C 1
ATOM 836 O O . PHE A 1 102 ? -20.849 -3.196 8.294 1.00 75.44 102 PHE A O 1
ATOM 843 N N . VAL A 1 103 ? -19.167 -4.657 7.958 1.00 74.19 103 VAL A N 1
ATOM 844 C CA . VAL A 1 103 ? -19.566 -5.595 9.022 1.00 74.19 103 VAL A CA 1
ATOM 845 C C . VAL A 1 103 ? -19.580 -4.897 10.382 1.00 74.19 103 VAL A C 1
ATOM 847 O O . VAL A 1 103 ? -20.557 -5.010 11.126 1.00 74.19 103 VAL A O 1
ATOM 850 N N . PHE A 1 104 ? -18.547 -4.108 10.685 1.00 73.94 104 PHE A N 1
ATOM 851 C CA . PHE A 1 104 ? -18.454 -3.396 11.956 1.00 73.94 104 PHE A CA 1
ATOM 852 C C . PHE A 1 104 ? -19.545 -2.328 12.122 1.00 73.94 104 PHE A C 1
ATOM 854 O O . PHE A 1 104 ? -20.192 -2.258 13.170 1.00 73.94 104 PHE A O 1
ATOM 861 N N . VAL A 1 105 ? -19.815 -1.524 11.086 1.00 72.69 105 VAL A N 1
ATOM 862 C CA . VAL A 1 105 ? -20.904 -0.529 11.129 1.00 72.69 105 VAL A CA 1
ATOM 863 C C . VAL A 1 105 ? -22.255 -1.210 11.323 1.00 72.69 105 VAL A C 1
ATOM 865 O O . VAL A 1 105 ? -23.056 -0.741 12.132 1.00 72.69 105 VAL A O 1
ATOM 868 N N . LYS A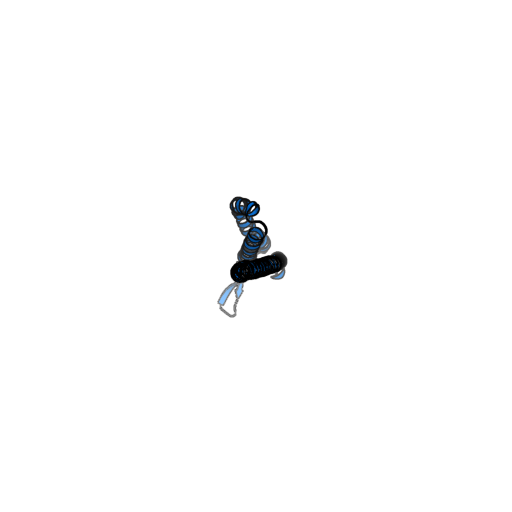 1 106 ? -22.517 -2.320 10.621 1.00 70.50 106 LYS A N 1
ATOM 869 C CA . LYS A 1 106 ? -23.764 -3.080 10.779 1.00 70.50 106 LYS A CA 1
ATOM 870 C C . LYS A 1 106 ? -23.923 -3.576 12.216 1.00 70.50 106 LYS A C 1
ATOM 872 O O . LYS A 1 106 ? -24.983 -3.380 12.805 1.00 70.50 106 LYS A O 1
ATOM 877 N N . HIS A 1 107 ? -22.861 -4.123 12.804 1.00 72.88 107 HIS A N 1
ATOM 878 C CA . HIS A 1 107 ? -22.862 -4.565 14.197 1.00 72.88 107 HIS A CA 1
ATOM 879 C C . HIS A 1 107 ? -23.164 -3.410 15.168 1.00 72.88 107 HIS A C 1
ATOM 881 O O . HIS A 1 107 ? -24.035 -3.526 16.027 1.00 72.88 107 HIS A O 1
ATOM 887 N N . ARG A 1 108 ? -22.514 -2.249 15.005 1.00 67.69 108 ARG A N 1
ATOM 888 C CA . ARG A 1 108 ? -22.758 -1.073 15.862 1.00 67.69 108 ARG A CA 1
ATOM 889 C C . ARG A 1 108 ? -24.177 -0.518 15.716 1.00 67.69 108 ARG A C 1
ATOM 891 O O . ARG A 1 108 ? -24.775 -0.166 16.729 1.00 67.69 108 ARG A O 1
ATOM 898 N N . LYS A 1 109 ? -24.729 -0.474 14.498 1.00 71.56 109 LYS A N 1
ATOM 899 C CA . LYS A 1 109 ? -26.118 -0.046 14.256 1.00 71.56 109 LYS A CA 1
ATOM 900 C C . LYS A 1 109 ? -27.132 -0.981 14.920 1.00 71.56 109 LYS A C 1
ATOM 902 O O . LYS A 1 109 ? -28.072 -0.488 15.531 1.00 71.56 109 LYS A O 1
ATOM 907 N N . LEU A 1 110 ? -26.915 -2.297 14.862 1.00 64.62 110 LEU A N 1
ATOM 908 C CA . LEU A 1 110 ? -27.770 -3.280 15.541 1.00 64.62 110 LEU A CA 1
ATOM 909 C C . LEU A 1 110 ? -27.720 -3.130 17.065 1.00 64.62 110 LEU A C 1
ATOM 911 O O . LEU A 1 110 ? -28.759 -3.134 17.715 1.00 64.62 110 LEU A O 1
ATOM 915 N N . VAL A 1 111 ? -26.530 -2.917 17.633 1.00 67.88 111 VAL A N 1
ATOM 916 C CA . VAL A 1 111 ? -26.376 -2.666 19.076 1.00 67.88 111 VAL A CA 1
ATOM 917 C C . VAL A 1 111 ? -27.073 -1.369 19.501 1.00 67.88 111 VAL A C 1
ATOM 919 O O . VAL A 1 111 ? -27.694 -1.328 20.559 1.00 67.88 111 VAL A O 1
ATOM 922 N N . MET A 1 112 ? -26.990 -0.304 18.697 1.00 70.06 112 MET A N 1
ATOM 923 C CA . MET A 1 112 ? -27.698 0.952 18.976 1.00 70.06 112 MET A CA 1
ATOM 924 C C . MET A 1 112 ? -29.219 0.797 18.874 1.00 70.06 112 MET A C 1
ATOM 926 O O . MET A 1 112 ? -29.920 1.310 19.741 1.00 70.06 112 MET A O 1
ATOM 930 N N . ALA A 1 113 ? -29.720 0.070 17.870 1.00 70.31 113 ALA A N 1
ATOM 931 C C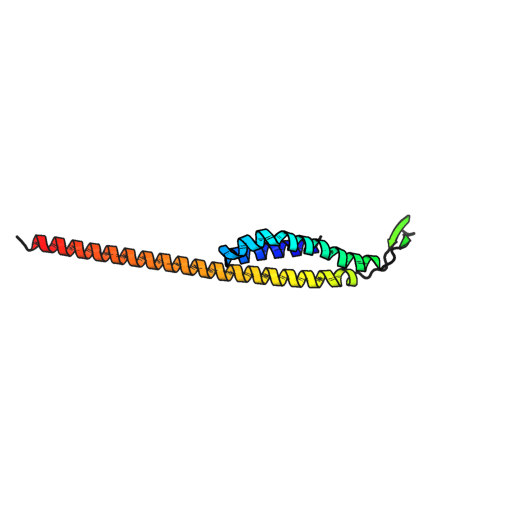A . ALA A 1 113 ? -31.145 -0.227 17.730 1.00 70.31 113 ALA A CA 1
ATOM 932 C C . ALA A 1 113 ? -31.666 -1.027 18.934 1.00 70.31 113 ALA A C 1
ATOM 934 O O . ALA A 1 113 ? -32.609 -0.599 19.589 1.00 70.31 113 ALA A O 1
ATOM 935 N N . TYR A 1 114 ? -30.957 -2.091 19.322 1.00 64.12 114 TYR A N 1
ATOM 936 C CA . TYR A 1 114 ? -31.309 -2.889 20.497 1.00 64.12 114 TYR A CA 1
ATOM 937 C C . TYR A 1 114 ? -31.323 -2.064 21.793 1.00 64.12 114 TYR A C 1
ATOM 939 O O . TYR A 1 114 ? -32.217 -2.217 22.619 1.00 64.12 114 TYR A O 1
ATOM 947 N N . LYS A 1 115 ? -30.359 -1.150 21.981 1.00 68.19 115 LYS A N 1
ATOM 948 C CA . LYS A 1 115 ? -30.358 -0.239 23.139 1.00 68.19 115 LYS A CA 1
ATOM 949 C C . LYS A 1 115 ? -31.534 0.740 23.119 1.00 68.19 115 LYS A C 1
ATOM 951 O O . LYS A 1 115 ? -32.097 1.007 24.176 1.00 68.19 115 LYS A O 1
ATOM 956 N N . ALA A 1 116 ? -31.905 1.262 21.952 1.00 70.06 116 ALA A N 1
ATOM 957 C CA . ALA A 1 116 ? -33.059 2.148 21.816 1.00 70.06 116 ALA A CA 1
ATOM 958 C C . ALA A 1 116 ? -34.375 1.418 22.134 1.00 70.06 116 ALA A C 1
ATOM 960 O O . ALA A 1 116 ? -35.229 1.970 22.829 1.00 70.06 116 ALA A O 1
ATOM 961 N N . ASP A 1 117 ? -34.508 0.164 21.698 1.00 66.62 117 ASP A N 1
ATOM 962 C CA . ASP A 1 117 ? -35.675 -0.674 21.987 1.00 66.62 117 ASP A CA 1
ATOM 963 C C . ASP A 1 117 ? -35.731 -1.087 23.466 1.00 66.62 117 ASP A C 1
ATOM 965 O O . ASP A 1 117 ? -36.789 -1.017 24.097 1.00 66.62 117 ASP A O 1
ATOM 969 N N . ALA A 1 118 ? -34.585 -1.424 24.068 1.00 63.34 118 ALA A N 1
ATOM 970 C CA . ALA A 1 118 ? -34.494 -1.711 25.498 1.00 63.34 118 ALA A CA 1
ATOM 971 C C . ALA A 1 118 ? -34.878 -0.489 26.350 1.00 63.34 118 ALA A C 1
ATOM 973 O O . ALA A 1 118 ? -35.601 -0.633 27.333 1.00 63.34 118 ALA A O 1
ATOM 974 N N . GLN A 1 119 ? -34.453 0.714 25.947 1.00 59.78 119 GLN A N 1
ATOM 975 C CA . GLN A 1 119 ? -34.773 1.950 26.660 1.00 59.78 119 GLN A CA 1
ATOM 976 C C . GLN A 1 119 ? -36.243 2.365 26.506 1.00 59.78 119 GLN A C 1
ATOM 978 O O . GLN A 1 119 ? -36.833 2.861 27.460 1.00 59.78 119 GLN A O 1
ATOM 983 N N . LYS A 1 120 ? -36.868 2.105 25.350 1.00 59.75 120 LYS A N 1
ATOM 984 C CA . LYS A 1 120 ? -38.325 2.260 25.179 1.00 59.75 120 LYS A CA 1
ATOM 985 C C . LYS A 1 120 ? -39.124 1.278 26.032 1.00 59.75 120 LYS A C 1
ATOM 987 O O . LYS A 1 120 ? -40.208 1.610 26.508 1.00 59.75 120 LYS A O 1
ATOM 992 N N . THR A 1 121 ? -38.613 0.063 26.202 1.00 58.94 121 THR A N 1
ATOM 993 C CA . THR A 1 121 ? -39.282 -0.968 27.001 1.00 58.94 121 THR A CA 1
ATOM 994 C C . THR A 1 121 ? -39.239 -0.606 28.485 1.00 58.94 121 THR A C 1
ATOM 996 O O . THR A 1 121 ? -40.266 -0.668 29.154 1.00 58.94 121 THR A O 1
ATOM 999 N N . THR A 1 122 ? -38.102 -0.128 29.001 1.00 57.72 122 THR A N 1
ATOM 1000 C CA . THR A 1 122 ? -38.015 0.334 30.395 1.00 57.72 122 THR A CA 1
ATOM 1001 C C . THR A 1 122 ? -38.865 1.571 30.668 1.00 57.72 122 THR A C 1
ATOM 1003 O O . THR A 1 122 ? -39.495 1.621 31.720 1.00 57.72 122 THR A O 1
ATOM 1006 N N . THR A 1 123 ? -38.969 2.531 29.741 1.00 57.19 123 THR A N 1
ATOM 1007 C CA . THR A 1 123 ? -39.862 3.690 29.929 1.00 57.19 123 THR A CA 1
ATOM 1008 C C . THR A 1 123 ? -41.339 3.299 29.950 1.00 57.19 123 THR A C 1
ATOM 1010 O O . THR A 1 123 ? -42.060 3.783 30.815 1.00 57.19 123 THR A O 1
ATOM 1013 N N . ASN A 1 124 ? -41.776 2.379 29.079 1.00 56.34 124 ASN A N 1
ATOM 1014 C CA . ASN A 1 124 ? -43.165 1.897 29.089 1.00 56.34 124 ASN A CA 1
ATOM 1015 C C . ASN A 1 124 ? -43.508 1.151 30.390 1.00 56.34 124 ASN A C 1
ATOM 1017 O O . ASN A 1 124 ? -44.562 1.387 30.972 1.00 56.34 124 ASN A O 1
ATOM 1021 N N . VAL A 1 125 ? -42.597 0.315 30.903 1.00 59.75 125 VAL A N 1
ATOM 1022 C CA . VAL A 1 125 ? -42.797 -0.386 32.187 1.00 59.75 125 VAL A CA 1
ATOM 1023 C C . VAL A 1 125 ? -42.866 0.599 33.362 1.00 59.75 125 VAL A C 1
ATOM 1025 O O . VAL A 1 125 ? -43.627 0.390 34.306 1.00 59.75 125 VAL A O 1
ATOM 1028 N N . GLN A 1 126 ? -42.103 1.695 33.317 1.00 51.88 126 GLN A N 1
ATOM 1029 C CA . GLN A 1 126 ? -42.131 2.735 34.350 1.00 51.88 126 GLN A CA 1
ATOM 1030 C C . GLN A 1 126 ? -43.417 3.576 34.303 1.00 51.88 126 GLN A C 1
ATOM 1032 O O . GLN A 1 126 ? -43.950 3.923 35.359 1.00 51.88 126 GLN A O 1
ATOM 1037 N N . GLU A 1 127 ? -43.944 3.860 33.108 1.00 55.25 127 GLU A N 1
ATOM 1038 C CA . GLU A 1 127 ? -45.250 4.508 32.931 1.00 55.25 127 GLU A CA 1
ATOM 1039 C C . GLU A 1 127 ? -46.404 3.612 33.399 1.00 55.25 127 GLU A C 1
ATOM 1041 O O . GLU A 1 127 ? -47.258 4.087 34.151 1.00 55.25 127 GLU A O 1
ATOM 1046 N N . GLU A 1 128 ? -46.398 2.313 33.073 1.00 55.44 128 GLU A N 1
ATOM 1047 C CA . GLU A 1 128 ? -47.388 1.359 33.596 1.00 55.44 128 GLU A CA 1
ATOM 1048 C C . GLU A 1 128 ? -47.343 1.285 35.128 1.00 55.44 128 GLU A C 1
ATOM 1050 O O . GLU A 1 128 ? -48.375 1.438 35.783 1.00 55.44 128 GLU A O 1
ATOM 1055 N N . PHE A 1 129 ? -46.160 1.143 35.736 1.00 56.53 129 PHE A N 1
ATOM 1056 C CA . PHE A 1 129 ? -46.034 1.108 37.200 1.00 56.53 129 PHE A CA 1
ATOM 1057 C C . PHE A 1 129 ? -46.487 2.412 37.876 1.00 56.53 129 PHE A C 1
ATOM 1059 O O . PHE A 1 129 ? -47.059 2.373 38.970 1.00 56.53 129 PHE A O 1
ATOM 1066 N N . SER A 1 130 ? -46.251 3.569 37.249 1.00 53.25 130 SER A N 1
ATOM 1067 C CA . SER A 1 130 ? -46.711 4.865 37.761 1.00 53.25 130 SER A CA 1
ATOM 1068 C C . SER A 1 130 ? -48.230 5.021 37.629 1.00 53.25 130 SER A C 1
ATOM 1070 O O . SER A 1 130 ? -48.871 5.557 38.536 1.00 53.25 130 SER A O 1
ATOM 1072 N N . CYS A 1 131 ? -48.822 4.484 36.558 1.00 52.78 131 CYS A N 1
ATOM 1073 C CA . CYS A 1 131 ? -50.269 4.412 36.372 1.00 52.78 131 CYS A CA 1
ATOM 1074 C C . CYS A 1 131 ? -50.916 3.524 37.450 1.00 52.78 131 CYS A C 1
ATOM 1076 O O . CYS A 1 131 ? -51.799 3.980 38.177 1.00 52.78 131 CYS A O 1
ATOM 1078 N N . TYR A 1 132 ? -50.402 2.308 37.665 1.00 53.16 132 TYR A N 1
ATOM 1079 C CA . TYR A 1 132 ? -50.878 1.404 38.721 1.00 53.16 132 TYR A CA 1
ATOM 1080 C C . TYR A 1 132 ? -50.735 2.000 40.130 1.00 53.16 132 TYR A C 1
ATOM 1082 O O . TYR A 1 132 ? -51.644 1.869 40.954 1.00 53.16 132 TYR A O 1
ATOM 1090 N N . ARG A 1 133 ? -49.635 2.709 40.421 1.00 51.62 133 ARG A N 1
ATOM 1091 C CA . ARG A 1 133 ? -49.449 3.403 41.708 1.00 51.62 133 ARG A CA 1
ATOM 1092 C C . ARG A 1 133 ? -50.445 4.561 41.886 1.00 51.62 133 ARG A C 1
ATOM 1094 O O . ARG A 1 133 ? -50.939 4.760 42.995 1.00 51.62 133 ARG A O 1
ATOM 1101 N N . GLY A 1 134 ? -50.781 5.281 40.813 1.00 55.19 134 GLY A N 1
ATOM 1102 C CA . GLY A 1 134 ? -51.810 6.327 40.803 1.00 55.19 134 GLY A CA 1
ATOM 1103 C C . GLY A 1 134 ? -53.220 5.789 41.066 1.00 55.19 134 GLY A C 1
ATOM 1104 O O . GLY A 1 134 ? -53.916 6.309 41.937 1.00 55.19 134 GLY A O 1
ATOM 1105 N N . TYR A 1 135 ? -53.608 4.695 40.404 1.00 50.78 135 TYR A N 1
ATOM 1106 C CA . TYR A 1 135 ? -54.899 4.028 40.631 1.00 50.78 135 TYR A CA 1
ATOM 1107 C C . TYR A 1 135 ? -55.038 3.488 42.060 1.00 50.78 135 TYR A C 1
ATOM 1109 O O . TYR A 1 135 ? -56.075 3.681 42.692 1.00 50.78 135 TYR A O 1
ATOM 1117 N N . CYS A 1 136 ? -53.980 2.891 42.614 1.00 50.84 136 CYS A N 1
ATOM 1118 C CA . CYS A 1 136 ? -53.992 2.365 43.982 1.00 50.84 136 CYS A CA 1
ATOM 1119 C C . CYS A 1 136 ? -54.115 3.485 45.042 1.00 50.84 136 CYS A C 1
ATOM 1121 O O . CYS A 1 136 ? -54.754 3.301 46.078 1.00 50.84 136 CYS A O 1
ATOM 1123 N N . SER A 1 137 ? -53.558 4.674 44.769 1.00 51.56 137 SER A N 1
ATOM 1124 C CA . SER A 1 137 ? -53.701 5.860 45.631 1.00 51.56 137 SER A CA 1
ATOM 1125 C C . SER A 1 137 ? -55.102 6.488 45.540 1.00 51.56 137 SER A C 1
ATOM 1127 O O . SER A 1 137 ? -55.663 6.919 46.549 1.00 51.56 137 SER A O 1
ATOM 1129 N N . PHE A 1 138 ? -55.705 6.485 44.345 1.00 50.75 138 PHE A N 1
ATOM 1130 C CA . PHE A 1 138 ? -57.064 6.986 44.117 1.00 50.75 138 PHE A CA 1
ATOM 1131 C C . PHE A 1 138 ? -58.125 6.079 44.763 1.00 50.75 138 PHE A C 1
ATOM 1133 O O . PHE A 1 138 ? -59.048 6.560 45.416 1.00 50.75 138 PHE A O 1
ATOM 1140 N N . GLN A 1 139 ? -57.949 4.756 44.685 1.00 48.44 139 GLN A N 1
ATOM 1141 C CA . GLN A 1 139 ? -58.867 3.783 45.287 1.00 48.44 139 GLN A CA 1
ATOM 1142 C C . GLN A 1 139 ? -58.836 3.814 46.828 1.00 48.44 139 GLN A C 1
ATOM 1144 O O . GLN A 1 139 ? -59.866 3.630 47.472 1.00 48.44 139 GLN A O 1
ATOM 1149 N N . LYS A 1 140 ? -57.684 4.142 47.434 1.00 48.06 140 LYS A N 1
ATOM 1150 C CA . LYS A 1 140 ? -57.557 4.337 48.890 1.00 48.06 140 LYS A CA 1
ATOM 1151 C C . LYS A 1 140 ? -58.287 5.582 49.408 1.00 48.06 140 LYS A C 1
ATOM 1153 O O . LYS A 1 140 ? -58.723 5.565 50.551 1.00 48.06 140 LYS A O 1
ATOM 1158 N N . SER A 1 141 ? -58.444 6.629 48.592 1.00 48.88 141 SER A N 1
ATOM 1159 C CA . SER A 1 141 ? -59.223 7.824 48.971 1.00 48.88 141 SER A CA 1
ATOM 1160 C C . SER A 1 141 ? -60.736 7.618 48.875 1.00 48.88 141 SER A C 1
ATOM 1162 O O . SER A 1 141 ? -61.478 8.300 49.571 1.00 48.88 141 SER A O 1
ATOM 1164 N N . ILE A 1 142 ? -61.204 6.682 48.044 1.00 49.81 142 ILE A N 1
ATOM 1165 C CA . ILE A 1 142 ? -62.642 6.419 47.859 1.00 49.81 142 ILE A CA 1
ATOM 1166 C C . ILE A 1 142 ? -63.192 5.465 48.935 1.00 49.81 142 ILE A C 1
ATOM 1168 O O . ILE A 1 142 ? -64.358 5.568 49.286 1.00 49.81 142 ILE A O 1
ATOM 1172 N N . CYS A 1 143 ? -62.366 4.584 49.511 1.00 44.19 143 CYS A N 1
ATOM 1173 C CA . CYS A 1 143 ? -62.795 3.632 50.550 1.00 44.19 143 CYS A CA 1
ATOM 1174 C C . CYS A 1 143 ? -62.739 4.165 52.002 1.00 44.19 143 CYS A C 1
ATOM 1176 O O . CYS A 1 143 ? -62.914 3.373 52.925 1.00 44.19 143 CYS A O 1
ATOM 1178 N N . ILE A 1 144 ? -62.437 5.452 52.229 1.00 48.03 144 ILE A N 1
ATOM 1179 C CA . ILE A 1 144 ? -62.322 6.060 53.580 1.00 48.03 144 ILE A CA 1
ATOM 1180 C C . ILE A 1 144 ? -63.472 7.054 53.880 1.00 48.03 144 ILE A C 1
ATOM 1182 O O . ILE A 1 144 ? -63.501 7.659 54.948 1.00 48.03 144 ILE A O 1
ATOM 1186 N N . ASN A 1 145 ? -64.459 7.182 52.990 1.00 39.91 145 ASN A N 1
ATOM 1187 C CA . ASN A 1 145 ? -65.746 7.831 53.285 1.00 39.91 145 ASN A CA 1
ATOM 1188 C C . ASN A 1 145 ? -66.860 6.788 53.354 1.00 39.91 145 ASN A C 1
ATOM 1190 O O . ASN A 1 145 ? -67.844 7.051 54.077 1.00 39.91 145 ASN A O 1
#

Foldseek 3Di:
DLLLVLQVLLVVLLLVLVCLVPVVPVVVVCVVCVVVSNVVSVCLVVVLVVLVVVWDFDFDQDPVVGDTDGDTPDDPCSSCVSVVVSNVVSVVSSVVSVVSSVVSVVVVVVVVVVVVVVVVVVVVVVVVVVVVVVVVVVVVVVVPD

InterPro domains:
  IPR000609 7TM GPCR, serpentine receptor class g (Srg) [PF02118] (2-108)

Sequence (145 aa):
MAFMQYGMTTIITLNRLTVLLNFTFFEPIWKKYSWLLVIFLIFLPFLSTKVALNYDSKFSYQNSTDYFLLTSGMPVWEIYSILIPFMIVTIVTSLAANLSSFVFVKHRKLVMAYKADAQKTTTNVQEEFSCYRGYCSFQKSICIN

Organism: Caenorhabditis briggsae (NCBI:txid6238)